Protein AF-A0A7R9PU12-F1 (afdb_monomer)

Structure (mmCIF, N/CA/C/O backbone):
data_AF-A0A7R9PU12-F1
#
_entry.id   AF-A0A7R9PU12-F1
#
loop_
_atom_site.group_PDB
_atom_site.id
_atom_site.type_symbol
_atom_site.label_atom_id
_atom_site.label_alt_id
_atom_site.label_comp_id
_atom_site.label_asym_id
_atom_site.label_entity_id
_atom_site.label_seq_id
_atom_site.pdbx_PDB_ins_code
_atom_site.Cartn_x
_atom_site.Cartn_y
_atom_site.Cartn_z
_atom_site.occupancy
_atom_site.B_iso_or_equiv
_atom_site.auth_seq_id
_atom_site.auth_comp_id
_atom_site.auth_asym_id
_atom_site.auth_atom_id
_atom_site.pdbx_PDB_model_num
ATOM 1 N N . VAL A 1 1 ? -3.432 7.220 23.542 1.00 42.75 1 VAL A N 1
ATOM 2 C CA . VAL A 1 1 ? -4.325 6.423 22.673 1.00 42.75 1 VAL A CA 1
ATOM 3 C C . VAL A 1 1 ? -3.515 5.210 22.269 1.00 42.75 1 VAL A C 1
ATOM 5 O O . VAL A 1 1 ? -2.387 5.414 21.841 1.00 42.75 1 VAL A O 1
ATOM 8 N N . ALA A 1 2 ? -3.975 4.003 22.600 1.00 47.00 2 ALA A N 1
ATOM 9 C CA . ALA A 1 2 ? -3.219 2.782 22.335 1.00 47.00 2 ALA A CA 1
ATOM 10 C C . ALA A 1 2 ? -3.182 2.515 20.825 1.00 47.00 2 ALA A C 1
ATOM 12 O O . ALA A 1 2 ? -4.153 2.801 20.128 1.00 47.00 2 ALA A O 1
ATOM 13 N N . ASP A 1 3 ? -2.055 2.011 20.335 1.00 52.28 3 ASP A N 1
ATOM 14 C CA . ASP A 1 3 ? -1.936 1.540 18.963 1.00 52.28 3 ASP A CA 1
ATOM 15 C C . ASP A 1 3 ? -2.737 0.239 18.832 1.00 52.28 3 ASP A C 1
ATOM 17 O O . ASP A 1 3 ? -2.333 -0.803 19.354 1.00 52.28 3 ASP A O 1
ATOM 21 N N . ASP A 1 4 ? -3.886 0.293 18.161 1.00 68.19 4 ASP A N 1
ATOM 22 C CA . ASP A 1 4 ? -4.715 -0.891 17.961 1.00 68.19 4 ASP A CA 1
ATOM 23 C C . ASP A 1 4 ? -4.221 -1.646 16.720 1.00 68.19 4 ASP A C 1
ATOM 25 O O . ASP A 1 4 ? -4.236 -1.134 15.593 1.00 68.19 4 ASP A O 1
ATOM 29 N N . VAL A 1 5 ? -3.786 -2.896 16.909 1.00 66.81 5 VAL A N 1
ATOM 30 C CA . VAL A 1 5 ? -3.579 -3.826 15.791 1.00 66.81 5 VAL A CA 1
ATOM 31 C C . VAL A 1 5 ? -4.954 -4.173 15.232 1.00 66.81 5 VAL A C 1
ATOM 33 O O . VAL A 1 5 ? -5.707 -4.950 15.816 1.00 66.81 5 VAL A O 1
ATOM 36 N N . VAL A 1 6 ? -5.298 -3.578 14.093 1.00 72.81 6 VAL A N 1
ATOM 37 C CA . VAL A 1 6 ? -6.629 -3.716 13.483 1.00 72.81 6 VAL A CA 1
ATOM 38 C C . VAL A 1 6 ? -6.722 -4.912 12.545 1.00 72.81 6 VAL A C 1
ATOM 40 O O . VAL A 1 6 ? -7.814 -5.427 12.304 1.00 72.81 6 VAL A O 1
ATOM 43 N N . ALA A 1 7 ? -5.591 -5.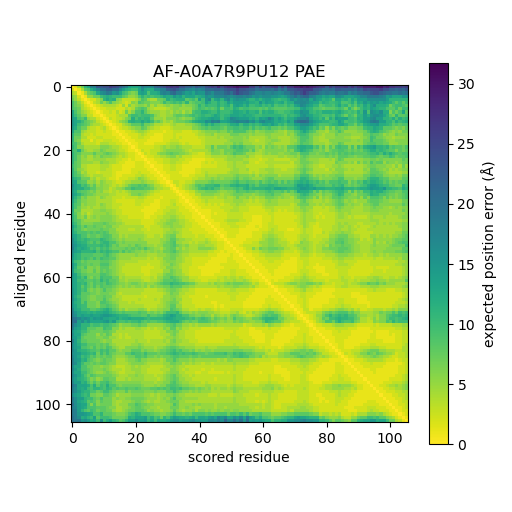386 12.028 1.00 72.94 7 ALA A N 1
ATOM 44 C CA . ALA A 1 7 ? -5.536 -6.623 11.269 1.00 72.94 7 ALA A CA 1
ATOM 45 C C . ALA A 1 7 ? -4.172 -7.292 11.423 1.00 72.94 7 ALA A C 1
ATOM 47 O O . ALA A 1 7 ? -3.137 -6.649 11.296 1.00 72.94 7 ALA A O 1
ATOM 48 N N . LYS A 1 8 ? -4.176 -8.606 11.626 1.00 77.62 8 LYS A N 1
ATOM 49 C CA . LYS A 1 8 ? -3.010 -9.468 11.457 1.00 77.62 8 LYS A CA 1
ATOM 50 C C . LYS A 1 8 ? -3.455 -10.681 10.666 1.00 77.62 8 LYS A C 1
ATOM 52 O O . LYS A 1 8 ? -4.413 -11.341 11.061 1.00 77.62 8 LYS A O 1
ATOM 57 N N . ILE A 1 9 ? -2.828 -10.916 9.522 1.00 77.62 9 ILE A N 1
ATOM 58 C CA . ILE A 1 9 ? -3.274 -11.927 8.566 1.00 77.62 9 ILE A CA 1
ATOM 59 C C . ILE A 1 9 ? -2.056 -12.689 8.059 1.00 77.62 9 ILE A C 1
ATOM 61 O O . ILE A 1 9 ? -1.092 -12.081 7.591 1.00 77.62 9 ILE A O 1
ATOM 65 N N . THR A 1 10 ? -2.105 -14.016 8.156 1.00 71.25 10 THR A N 1
ATOM 66 C CA . THR A 1 10 ? -0.974 -14.901 7.865 1.00 71.25 10 THR A CA 1
ATOM 67 C C . THR A 1 10 ? -1.358 -15.904 6.783 1.00 71.25 10 THR A C 1
ATOM 69 O O . THR A 1 10 ? -2.379 -16.574 6.891 1.00 71.25 10 THR A O 1
ATOM 72 N N . ALA A 1 11 ? -0.532 -16.032 5.743 1.00 69.56 11 ALA A N 1
ATOM 73 C CA . ALA A 1 11 ? -0.675 -17.044 4.697 1.00 69.56 11 ALA A CA 1
ATOM 74 C C . ALA A 1 11 ? 0.694 -17.661 4.366 1.00 69.56 11 ALA A C 1
ATOM 76 O O . ALA A 1 11 ? 1.569 -17.019 3.770 1.00 69.56 11 ALA A O 1
ATOM 77 N N . GLY A 1 12 ? 0.899 -18.917 4.772 1.00 77.06 12 GLY A N 1
ATOM 78 C CA . GLY A 1 12 ? 2.215 -19.558 4.725 1.00 77.06 12 GLY A CA 1
ATOM 79 C C . GLY A 1 12 ? 3.221 -18.818 5.614 1.00 77.06 12 GLY A C 1
ATOM 80 O O . GLY A 1 12 ? 2.929 -18.529 6.769 1.00 77.06 12 GLY A O 1
ATOM 81 N N . THR A 1 13 ? 4.389 -18.468 5.070 1.00 77.56 13 THR A N 1
ATOM 82 C CA . THR A 1 13 ? 5.417 -17.670 5.770 1.00 77.56 13 THR A CA 1
ATOM 83 C C . THR A 1 13 ? 5.191 -16.158 5.677 1.00 77.56 13 THR A C 1
ATOM 85 O O . THR A 1 13 ? 6.005 -15.386 6.184 1.00 77.56 13 THR A 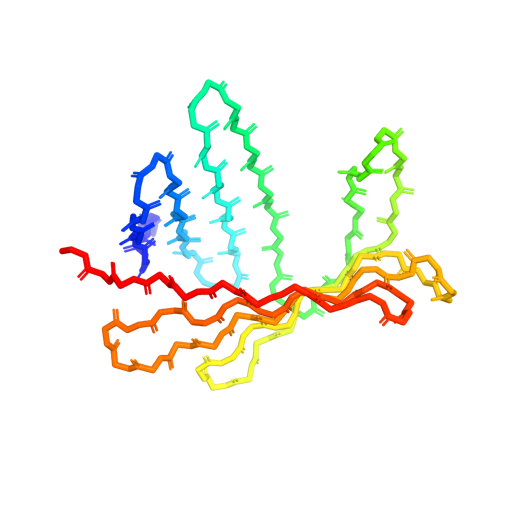O 1
ATOM 88 N N . ASN A 1 14 ? 4.115 -15.717 5.015 1.00 78.81 14 ASN A N 1
ATOM 89 C CA . ASN A 1 14 ? 3.796 -14.303 4.861 1.00 78.81 14 ASN A CA 1
ATOM 90 C C . ASN A 1 14 ? 2.859 -13.847 5.976 1.00 78.81 14 ASN A C 1
ATOM 92 O O . ASN A 1 14 ? 1.785 -14.419 6.137 1.00 78.81 14 ASN A O 1
ATOM 96 N N . THR A 1 15 ? 3.216 -12.781 6.682 1.00 83.00 15 THR A N 1
ATOM 97 C CA . THR A 1 15 ? 2.347 -12.107 7.654 1.00 83.00 15 THR A CA 1
ATOM 98 C C . THR A 1 15 ? 2.189 -10.648 7.256 1.00 83.00 15 THR A C 1
ATOM 100 O O . THR A 1 15 ? 3.183 -9.985 6.972 1.00 83.00 15 THR A O 1
ATOM 103 N N . ILE A 1 16 ? 0.957 -10.143 7.249 1.00 83.31 16 ILE A N 1
ATOM 104 C CA . ILE A 1 16 ? 0.651 -8.714 7.142 1.00 83.31 16 ILE A CA 1
ATOM 105 C C . ILE A 1 16 ? 0.013 -8.278 8.456 1.00 83.31 16 ILE A C 1
ATOM 107 O O . ILE A 1 16 ? -1.014 -8.819 8.860 1.00 83.31 16 ILE A O 1
ATOM 111 N N . GLU A 1 17 ? 0.621 -7.300 9.112 1.00 86.25 17 GLU A N 1
ATOM 112 C CA . GLU A 1 17 ? 0.122 -6.653 10.318 1.00 86.25 17 GLU A CA 1
ATOM 113 C C . GLU A 1 17 ? -0.172 -5.186 9.993 1.00 86.25 17 GLU A C 1
ATOM 115 O O . GLU A 1 17 ? 0.653 -4.478 9.415 1.00 86.25 17 GLU A O 1
ATOM 120 N N . VAL A 1 18 ? -1.384 -4.751 10.312 1.00 82.75 18 VAL A N 1
ATOM 121 C CA . VAL A 1 18 ? -1.855 -3.385 10.129 1.00 82.75 18 VAL A CA 1
ATOM 122 C C . VAL A 1 18 ? -2.226 -2.851 11.497 1.00 82.75 18 VAL A C 1
ATOM 124 O O . VAL A 1 18 ? -3.160 -3.340 12.139 1.00 82.75 18 VAL A O 1
ATOM 127 N N . THR A 1 19 ? -1.504 -1.823 11.910 1.00 85.88 19 THR A N 1
ATOM 128 C CA . THR A 1 19 ? -1.749 -1.089 13.147 1.00 85.88 19 THR A CA 1
ATOM 1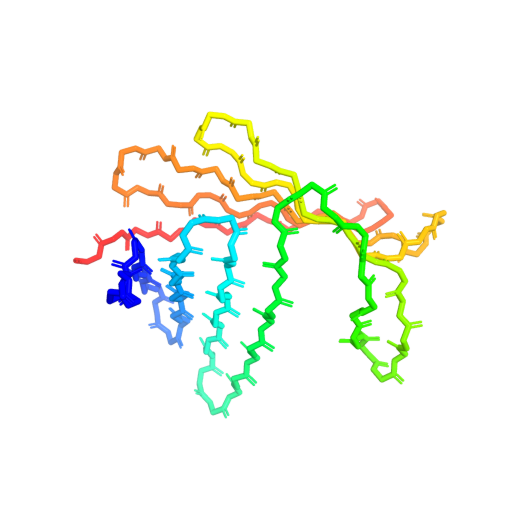29 C C . THR A 1 19 ? -2.303 0.276 12.790 1.00 85.88 19 THR A C 1
ATOM 131 O O . THR A 1 19 ? -1.797 0.928 11.873 1.00 85.88 19 THR A O 1
ATOM 134 N N . LYS A 1 20 ? -3.360 0.698 13.482 1.00 81.75 20 LYS A N 1
ATOM 135 C CA . LYS A 1 20 ? -4.039 1.967 13.228 1.00 81.75 20 LYS A CA 1
ATOM 136 C C . LYS A 1 20 ? -4.079 2.805 14.499 1.00 81.75 20 LYS A C 1
ATOM 138 O O . LYS A 1 20 ? -4.509 2.325 15.542 1.00 81.75 20 LYS A O 1
ATOM 143 N N . ASN A 1 21 ? -3.720 4.077 14.370 1.00 84.81 21 ASN A N 1
ATOM 144 C CA . ASN A 1 21 ? -3.876 5.089 15.404 1.00 84.81 21 ASN A CA 1
ATOM 145 C C . ASN A 1 21 ? -4.499 6.344 14.777 1.00 84.81 21 ASN A C 1
ATOM 147 O O . ASN A 1 21 ? -3.821 7.162 14.162 1.00 84.81 21 ASN A O 1
ATOM 151 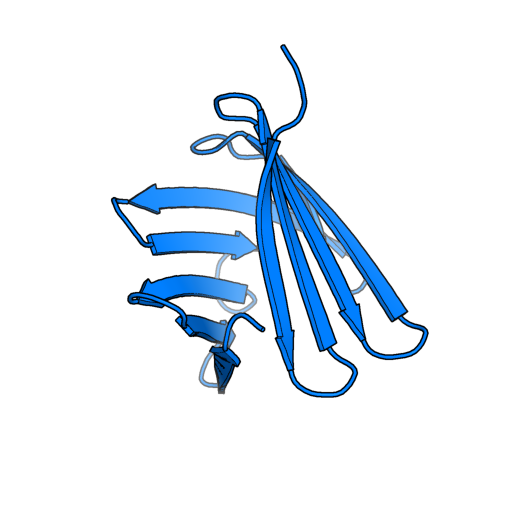N N . GLY A 1 22 ? -5.829 6.457 14.847 1.00 85.62 22 GLY A N 1
ATOM 152 C CA . GLY A 1 22 ? -6.549 7.507 14.122 1.00 85.62 22 GLY A CA 1
ATOM 153 C C . GLY A 1 22 ? -6.347 7.379 12.609 1.00 85.62 22 GLY A C 1
ATOM 154 O O . GLY A 1 22 ? -6.717 6.359 12.031 1.00 85.62 22 GLY A O 1
ATOM 155 N N . ASP A 1 23 ? -5.762 8.390 11.974 1.00 86.81 23 ASP A N 1
ATOM 15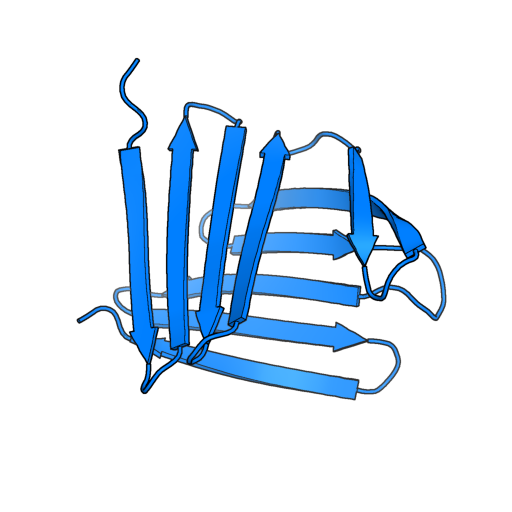6 C CA . ASP A 1 23 ? -5.451 8.369 10.537 1.00 86.81 23 ASP A CA 1
ATOM 157 C C . ASP A 1 23 ? -4.049 7.835 10.225 1.00 86.81 23 ASP A C 1
ATOM 159 O O . ASP A 1 23 ? -3.725 7.617 9.055 1.00 86.81 23 ASP A O 1
ATOM 163 N N . ASP A 1 24 ? -3.235 7.588 11.250 1.00 90.44 24 ASP A N 1
ATOM 164 C CA . ASP A 1 24 ? -1.903 7.026 11.095 1.00 90.44 24 ASP A CA 1
ATOM 165 C C . ASP A 1 24 ? -1.984 5.500 11.022 1.00 90.44 24 ASP A C 1
ATOM 167 O O . ASP A 1 24 ? -2.607 4.828 11.850 1.00 90.44 24 ASP A O 1
ATOM 171 N N . ILE A 1 25 ? -1.357 4.944 9.991 1.00 88.25 25 ILE A N 1
ATOM 172 C CA . ILE A 1 25 ? -1.305 3.515 9.716 1.00 88.25 25 ILE A CA 1
ATOM 173 C C . ILE A 1 25 ? 0.153 3.078 9.701 1.00 88.25 25 ILE A C 1
ATOM 175 O O . ILE A 1 25 ? 0.993 3.676 9.029 1.00 88.25 25 ILE A O 1
ATOM 179 N N . THR A 1 26 ? 0.430 1.981 10.398 1.00 89.56 26 THR A N 1
ATOM 180 C CA . THR A 1 26 ? 1.654 1.202 10.222 1.00 89.56 26 THR A CA 1
ATOM 181 C C . THR A 1 26 ? 1.292 -0.102 9.526 1.00 89.56 26 THR A C 1
ATOM 183 O O . THR A 1 26 ? 0.518 -0.896 10.057 1.00 89.56 26 THR A O 1
ATOM 186 N N . LEU A 1 27 ? 1.843 -0.321 8.334 1.00 87.38 27 LEU A N 1
ATOM 187 C CA . LEU A 1 27 ? 1.734 -1.575 7.599 1.00 87.38 27 LEU A CA 1
ATOM 188 C C . LEU A 1 27 ? 3.064 -2.307 7.690 1.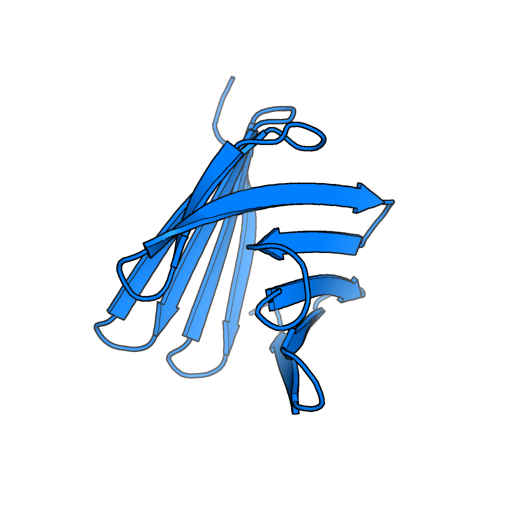00 87.38 27 LEU A C 1
ATOM 190 O O . LEU A 1 27 ? 4.080 -1.845 7.171 1.00 87.38 27 LEU A O 1
ATOM 194 N N . LYS A 1 28 ? 3.045 -3.474 8.324 1.00 88.31 28 LYS A N 1
ATOM 195 C CA . LYS A 1 28 ? 4.195 -4.359 8.428 1.00 88.31 28 LYS A CA 1
ATOM 196 C C . LYS A 1 28 ? 3.922 -5.637 7.659 1.00 88.31 28 LYS A C 1
ATOM 198 O O . LYS A 1 28 ? 2.929 -6.318 7.888 1.00 88.31 28 LYS A O 1
ATOM 203 N N . SER A 1 29 ? 4.815 -5.967 6.741 1.00 83.56 29 SER A N 1
ATOM 204 C CA . SER A 1 29 ? 4.792 -7.224 6.001 1.00 83.56 29 SER A CA 1
ATOM 205 C C . SER A 1 29 ? 6.057 -8.010 6.310 1.00 83.56 29 SER A C 1
ATOM 207 O O . SER A 1 29 ? 7.152 -7.465 6.212 1.00 83.56 29 SER A O 1
ATOM 209 N N . THR A 1 30 ? 5.904 -9.276 6.676 1.00 84.50 30 THR A N 1
ATOM 210 C CA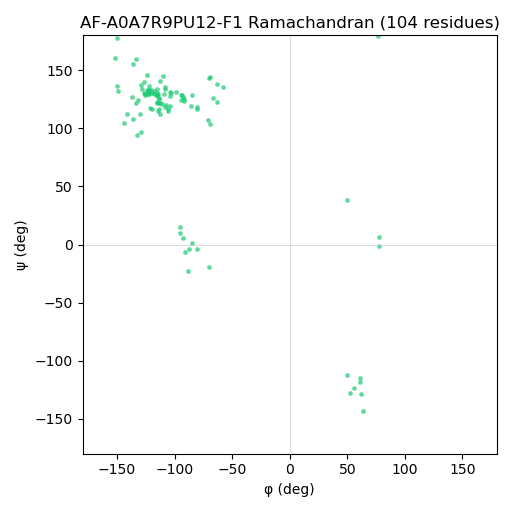 . THR A 1 30 ? 7.004 -10.206 6.945 1.00 84.50 30 THR A CA 1
ATOM 211 C C . THR A 1 30 ? 6.866 -11.405 6.017 1.00 84.50 30 THR A C 1
ATOM 213 O O . THR A 1 30 ? 5.760 -11.899 5.811 1.00 84.50 30 THR A O 1
ATOM 216 N N . THR A 1 31 ? 7.959 -11.873 5.425 1.00 79.31 31 THR A N 1
ATOM 217 C CA . THR A 1 31 ? 8.006 -13.042 4.538 1.00 79.31 31 THR A CA 1
ATOM 218 C C . THR A 1 31 ? 9.319 -13.783 4.756 1.00 79.31 31 THR A C 1
ATOM 220 O O . THR A 1 31 ? 10.372 -13.329 4.306 1.00 79.31 31 THR A O 1
ATOM 223 N N . GLY A 1 32 ? 9.267 -14.919 5.458 1.00 81.69 32 GLY A N 1
ATOM 224 C CA . GLY A 1 32 ? 10.489 -15.575 5.941 1.00 81.69 32 GLY A CA 1
ATOM 225 C C . GLY A 1 32 ? 11.309 -14.602 6.796 1.00 81.69 32 GLY A C 1
ATOM 226 O O . GLY A 1 32 ? 10.763 -14.005 7.721 1.00 81.69 32 GLY A O 1
ATOM 227 N N . ASP A 1 33 ? 12.571 -14.379 6.424 1.00 80.56 33 ASP A N 1
ATOM 228 C CA . ASP A 1 33 ? 13.492 -13.482 7.143 1.00 80.56 33 ASP A CA 1
ATOM 229 C C . ASP A 1 33 ? 13.412 -12.010 6.692 1.00 80.56 33 ASP A C 1
ATOM 231 O O . ASP A 1 33 ? 14.082 -11.143 7.250 1.00 80.56 33 ASP A O 1
ATOM 235 N N . HIS A 1 34 ? 12.599 -11.702 5.677 1.00 76.56 34 HIS A N 1
ATOM 236 C CA . HIS A 1 34 ? 12.446 -10.339 5.171 1.00 76.56 34 HIS A CA 1
ATOM 237 C C . HIS A 1 34 ? 11.249 -9.660 5.828 1.00 76.56 34 HIS A C 1
ATOM 239 O O . HIS A 1 34 ? 10.135 -10.181 5.787 1.00 76.56 34 HIS A O 1
ATOM 245 N N . ALA A 1 35 ? 11.456 -8.467 6.382 1.00 83.12 35 ALA A N 1
ATOM 246 C CA . ALA A 1 35 ? 10.389 -7.622 6.895 1.00 83.12 35 ALA A CA 1
ATOM 247 C C . ALA A 1 35 ? 10.465 -6.227 6.272 1.00 83.12 35 ALA A C 1
ATOM 249 O O . ALA A 1 35 ? 11.543 -5.657 6.115 1.00 83.12 35 ALA A O 1
ATOM 250 N N . ARG A 1 36 ? 9.303 -5.668 5.948 1.00 84.00 36 ARG A N 1
ATOM 251 C CA . ARG A 1 36 ? 9.135 -4.276 5.538 1.00 84.00 36 ARG A CA 1
ATOM 252 C C . ARG A 1 36 ? 8.075 -3.638 6.415 1.00 84.00 36 ARG A C 1
ATOM 254 O O . ARG A 1 36 ? 6.987 -4.190 6.556 1.00 84.00 36 ARG A O 1
ATOM 261 N N . GLU A 1 37 ? 8.394 -2.476 6.959 1.00 88.38 37 GLU A N 1
ATOM 262 C CA . GLU A 1 37 ? 7.473 -1.628 7.705 1.00 88.38 37 GLU A CA 1
ATOM 263 C C . GLU A 1 37 ? 7.327 -0.299 6.969 1.00 88.38 37 GLU A C 1
ATOM 265 O O . GLU A 1 37 ? 8.317 0.313 6.575 1.00 88.38 37 GLU A O 1
ATOM 270 N N . THR A 1 38 ? 6.086 0.130 6.787 1.00 87.00 38 THR A N 1
ATOM 271 C CA . THR A 1 38 ? 5.727 1.385 6.140 1.00 87.00 38 THR A CA 1
ATOM 272 C C . THR A 1 38 ? 4.769 2.137 7.063 1.00 87.00 38 THR A C 1
ATOM 274 O O . THR A 1 38 ? 3.815 1.549 7.574 1.00 87.00 38 THR A O 1
ATOM 277 N N . LYS A 1 39 ? 5.005 3.437 7.262 1.00 90.81 39 LYS A N 1
ATOM 278 C CA . LYS A 1 39 ? 4.171 4.318 8.092 1.00 90.81 39 LYS A CA 1
ATOM 279 C C . LYS A 1 39 ? 3.669 5.490 7.267 1.00 90.81 39 LYS A C 1
ATOM 281 O O . LYS A 1 39 ? 4.468 6.159 6.618 1.00 90.81 39 LYS A O 1
ATOM 286 N N . PHE A 1 40 ? 2.367 5.742 7.308 1.00 91.19 40 PHE A N 1
ATOM 287 C CA . PHE A 1 40 ? 1.750 6.862 6.600 1.00 91.19 40 PHE A CA 1
ATOM 288 C C . PHE A 1 40 ? 0.482 7.342 7.296 1.00 91.19 40 PHE A C 1
ATOM 290 O O . PHE A 1 40 ? -0.162 6.593 8.026 1.00 91.19 40 PHE A O 1
ATOM 297 N N . THR A 1 41 ? 0.086 8.574 6.986 1.00 93.31 41 THR A N 1
ATOM 298 C CA . THR A 1 41 ? -1.228 9.117 7.337 1.00 93.31 41 THR A CA 1
ATOM 299 C C . THR A 1 41 ? -2.159 9.010 6.130 1.00 93.31 41 THR A C 1
ATOM 301 O O . THR A 1 41 ? -1.797 9.414 5.020 1.00 93.31 41 THR A O 1
ATOM 304 N N . ILE A 1 42 ? -3.371 8.493 6.328 1.00 92.75 42 ILE A N 1
ATOM 305 C CA . ILE A 1 42 ? -4.383 8.389 5.269 1.00 92.75 42 ILE A CA 1
ATOM 306 C C . ILE A 1 42 ? -4.692 9.769 4.670 1.00 92.75 42 ILE A C 1
ATOM 308 O O . ILE A 1 42 ? -4.861 10.759 5.377 1.00 92.75 42 ILE A O 1
ATOM 312 N N . GLY A 1 43 ? -4.762 9.832 3.340 1.00 93.62 43 GLY A N 1
ATOM 313 C CA . GLY A 1 43 ? -5.090 11.042 2.586 1.00 93.62 43 GLY A CA 1
ATOM 314 C C . GLY A 1 43 ? -3.946 12.051 2.459 1.00 93.62 43 GLY A C 1
ATOM 315 O O . GLY A 1 43 ? -4.119 13.067 1.786 1.00 93.62 43 GLY A O 1
ATOM 316 N N . LYS A 1 44 ? -2.771 11.790 3.048 1.00 94.94 44 LYS A N 1
ATOM 317 C CA . LYS A 1 44 ? -1.602 12.674 2.946 1.00 94.94 44 LYS A CA 1
ATOM 318 C C . LYS A 1 44 ? -0.524 12.062 2.058 1.00 94.94 44 LYS A C 1
ATOM 320 O O . LYS A 1 44 ? -0.206 10.880 2.166 1.00 94.94 44 LYS A O 1
ATOM 325 N N . LYS A 1 45 ? 0.048 12.886 1.175 1.00 94.12 45 LYS A N 1
ATOM 326 C CA . LYS A 1 45 ? 1.230 12.506 0.394 1.00 94.12 45 LYS A CA 1
ATOM 327 C C . LYS A 1 45 ? 2.443 12.393 1.312 1.00 94.12 45 LYS A C 1
ATOM 329 O O . LYS A 1 45 ? 2.591 13.194 2.234 1.00 94.12 45 LYS A O 1
ATOM 334 N N . TYR A 1 46 ? 3.313 11.439 1.025 1.00 93.62 46 TYR A N 1
ATOM 335 C CA . TYR A 1 46 ? 4.561 11.224 1.749 1.00 93.62 46 TYR A CA 1
ATOM 336 C C . TYR A 1 46 ? 5.628 10.631 0.818 1.00 93.62 46 TYR A C 1
ATOM 338 O O . TYR A 1 46 ? 5.356 10.399 -0.360 1.00 93.62 46 TYR A O 1
ATOM 346 N N . THR A 1 47 ? 6.840 10.416 1.326 1.00 93.50 47 THR A N 1
ATOM 347 C CA . THR A 1 47 ? 7.934 9.781 0.577 1.00 93.50 47 THR A CA 1
ATOM 348 C C . THR A 1 47 ? 8.116 8.344 1.048 1.00 93.50 47 THR A C 1
ATOM 350 O O . THR A 1 47 ? 8.273 8.098 2.242 1.00 93.50 47 THR A O 1
ATOM 353 N N . GLU A 1 48 ? 8.120 7.399 0.114 1.00 89.94 48 GLU A N 1
ATOM 354 C CA . GLU A 1 48 ? 8.347 5.978 0.370 1.00 89.94 48 GLU A CA 1
ATOM 355 C C . GLU A 1 48 ? 9.644 5.535 -0.307 1.00 89.94 48 GLU A C 1
ATOM 357 O O . GLU A 1 48 ? 9.862 5.808 -1.490 1.00 89.94 48 GLU A O 1
ATOM 362 N N . THR A 1 49 ? 10.482 4.789 0.410 1.00 88.62 49 THR A N 1
ATOM 363 C CA . THR A 1 49 ? 11.611 4.098 -0.214 1.00 88.62 49 THR A CA 1
ATOM 364 C C . THR A 1 49 ? 11.131 2.804 -0.867 1.00 88.62 49 THR A C 1
ATOM 366 O O . THR A 1 49 ? 10.687 1.871 -0.197 1.00 88.62 49 THR A O 1
ATOM 369 N N . TRP A 1 50 ? 11.257 2.715 -2.188 1.00 83.56 50 TRP A N 1
ATOM 370 C CA . TRP A 1 50 ? 10.905 1.535 -2.970 1.00 83.56 50 TRP A CA 1
ATOM 371 C C . TRP A 1 50 ? 12.038 1.176 -3.928 1.00 83.56 50 TRP A C 1
ATOM 373 O O . TRP A 1 50 ? 12.492 2.010 -4.707 1.00 83.56 50 TRP A O 1
ATOM 383 N N . ASN A 1 51 ? 12.524 -0.068 -3.852 1.00 81.25 51 ASN A N 1
ATOM 384 C CA . ASN A 1 51 ? 13.678 -0.552 -4.623 1.00 81.25 51 ASN A CA 1
ATOM 385 C C . ASN A 1 51 ? 14.912 0.371 -4.534 1.00 81.25 51 ASN A C 1
ATOM 387 O O . ASN A 1 51 ? 15.613 0.585 -5.520 1.00 81.25 51 ASN A O 1
ATOM 391 N N . GLY A 1 52 ? 15.162 0.939 -3.348 1.00 85.00 52 GLY A N 1
ATOM 392 C CA . GLY A 1 52 ? 16.284 1.852 -3.103 1.00 85.00 52 GLY A CA 1
ATOM 393 C C . GLY A 1 52 ? 16.085 3.278 -3.626 1.00 85.00 52 GLY A C 1
ATOM 394 O O . GLY A 1 52 ? 17.020 4.069 -3.568 1.00 85.00 52 GLY A O 1
ATOM 395 N N . GLN A 1 53 ? 14.895 3.622 -4.125 1.00 87.88 53 GLN A N 1
ATOM 396 C CA . GLN A 1 53 ? 14.561 4.967 -4.594 1.00 87.88 53 GLN A CA 1
ATOM 397 C C . GLN A 1 53 ? 13.520 5.616 -3.686 1.00 87.88 53 GLN A C 1
ATOM 399 O O . GLN A 1 53 ? 12.575 4.959 -3.259 1.00 87.88 53 GLN A O 1
ATOM 404 N N . GLU A 1 54 ? 13.669 6.911 -3.425 1.00 91.81 54 GLU A N 1
ATOM 405 C CA . GLU A 1 54 ? 12.640 7.720 -2.772 1.00 91.81 54 GLU A CA 1
ATOM 406 C C . GLU A 1 54 ? 11.589 8.139 -3.802 1.00 91.81 54 GLU A C 1
ATOM 408 O O . GLU A 1 54 ? 11.899 8.815 -4.783 1.00 91.81 54 GLU A O 1
ATOM 413 N N . LEU A 1 55 ? 10.346 7.708 -3.598 1.00 93.25 55 LEU A N 1
ATOM 414 C CA . LEU A 1 55 ? 9.231 7.966 -4.502 1.00 93.25 55 LEU A CA 1
ATOM 415 C C . LEU A 1 55 ? 8.077 8.644 -3.757 1.00 93.25 55 LEU A C 1
ATOM 417 O O . LEU A 1 55 ? 7.834 8.324 -2.590 1.00 93.25 55 LEU A O 1
ATOM 421 N N . PRO A 1 56 ? 7.322 9.544 -4.414 1.00 94.69 56 PRO A N 1
ATOM 422 C CA . PRO A 1 56 ? 6.096 10.074 -3.836 1.00 94.69 56 PRO A CA 1
ATOM 423 C C . PRO A 1 56 ? 5.087 8.941 -3.648 1.00 94.69 56 PRO A C 1
ATOM 425 O O . PRO A 1 56 ? 4.920 8.092 -4.523 1.00 94.69 56 PRO A O 1
ATOM 428 N N . ALA A 1 57 ? 4.397 8.935 -2.519 1.00 95.44 57 ALA A N 1
ATOM 429 C CA . ALA A 1 57 ? 3.404 7.934 -2.185 1.00 95.44 57 ALA A CA 1
ATOM 430 C C . ALA A 1 57 ? 2.148 8.571 -1.587 1.00 95.44 57 ALA A C 1
ATOM 432 O O . ALA A 1 57 ? 2.173 9.678 -1.042 1.00 95.44 57 ALA A O 1
ATOM 433 N N . LEU A 1 58 ? 1.028 7.868 -1.723 1.00 95.19 58 LEU A N 1
ATOM 434 C CA . LEU A 1 58 ? -0.265 8.256 -1.173 1.00 95.19 58 LEU A CA 1
ATOM 435 C C . LEU A 1 58 ? -1.071 7.007 -0.828 1.00 95.19 58 LEU A C 1
ATOM 437 O O . LEU A 1 58 ? -1.228 6.107 -1.657 1.00 95.19 58 LEU A O 1
ATOM 441 N N . ALA A 1 59 ? -1.642 6.993 0.372 1.00 94.44 59 ALA A N 1
ATOM 442 C CA . ALA A 1 59 ? -2.600 5.987 0.797 1.00 94.44 59 ALA A CA 1
ATOM 443 C C . ALA A 1 59 ? -3.980 6.624 0.995 1.00 94.44 59 ALA A C 1
ATOM 445 O O . ALA A 1 59 ? -4.122 7.593 1.740 1.00 94.44 59 ALA A O 1
ATOM 446 N N . VAL A 1 60 ? -5.002 6.077 0.340 1.00 93.50 60 VAL A N 1
ATOM 447 C CA . VAL A 1 60 ? -6.400 6.520 0.455 1.00 93.50 60 VAL A CA 1
ATOM 448 C C . VAL A 1 60 ? -7.250 5.345 0.907 1.00 93.50 60 VAL A C 1
ATOM 450 O O . VAL A 1 60 ? -7.124 4.246 0.363 1.00 93.50 60 VAL A O 1
ATOM 453 N N . LYS A 1 61 ? -8.108 5.571 1.902 1.00 88.50 61 LYS A N 1
ATOM 454 C CA . LYS A 1 61 ? -9.055 4.574 2.396 1.00 88.50 61 LYS A CA 1
ATOM 455 C C . LYS A 1 61 ? -10.478 4.965 2.003 1.00 88.50 61 LYS A C 1
ATOM 457 O O . LYS A 1 61 ? -10.902 6.077 2.292 1.00 88.50 61 LYS A O 1
ATOM 462 N N . GLU A 1 62 ? -11.198 4.024 1.411 1.00 90.69 62 GLU A N 1
ATOM 463 C CA . GLU A 1 62 ? -12.611 4.119 1.042 1.00 90.69 62 GLU A CA 1
ATOM 464 C C . GLU A 1 62 ? -13.293 2.860 1.585 1.00 90.69 62 GLU A C 1
ATOM 466 O O . GLU A 1 62 ? -12.969 1.753 1.164 1.00 90.69 62 GLU A O 1
ATOM 471 N N . ASP A 1 63 ? -14.170 3.001 2.579 1.00 88.75 63 ASP A N 1
ATOM 472 C CA . ASP A 1 63 ? -14.861 1.883 3.235 1.00 88.75 63 ASP A CA 1
ATOM 473 C C . ASP A 1 63 ? -13.922 0.742 3.694 1.00 88.75 63 ASP A C 1
ATOM 475 O O . ASP A 1 63 ? -13.106 0.901 4.614 1.00 88.75 63 ASP A O 1
ATOM 479 N N . ASN A 1 64 ? -14.044 -0.426 3.059 1.00 87.38 64 ASN A N 1
ATOM 480 C CA . ASN A 1 64 ? -13.274 -1.644 3.301 1.00 87.38 64 ASN A CA 1
ATOM 481 C C . ASN A 1 64 ? -12.070 -1.790 2.358 1.00 87.38 64 ASN A C 1
ATOM 483 O O . ASN A 1 64 ? -11.504 -2.880 2.250 1.00 87.38 64 ASN A O 1
ATOM 487 N N . ARG A 1 65 ? -11.683 -0.715 1.670 1.00 90.62 65 ARG A N 1
ATOM 488 C CA . ARG A 1 65 ? -10.613 -0.696 0.680 1.00 90.62 65 ARG A CA 1
ATOM 489 C C . ARG A 1 65 ? -9.552 0.334 1.046 1.00 90.62 65 ARG A C 1
ATOM 491 O O . ARG A 1 65 ? -9.849 1.491 1.325 1.00 90.62 65 ARG A O 1
ATOM 498 N N . LEU A 1 66 ? -8.290 -0.076 1.006 1.00 90.81 66 LEU A N 1
ATOM 499 C CA . LEU A 1 66 ? -7.132 0.808 1.102 1.00 90.81 66 LEU A CA 1
ATOM 500 C C . LEU A 1 66 ? -6.369 0.748 -0.220 1.00 90.81 66 LEU A C 1
ATOM 502 O O . LEU A 1 66 ? -5.914 -0.315 -0.635 1.00 90.81 66 LEU A O 1
ATOM 506 N N . THR A 1 67 ? -6.209 1.892 -0.874 1.00 94.00 67 THR A N 1
ATOM 507 C CA . THR A 1 67 ? -5.397 2.034 -2.082 1.00 94.00 67 THR A CA 1
ATOM 508 C C . THR A 1 67 ? -4.105 2.751 -1.727 1.00 94.00 67 THR A C 1
ATOM 510 O O . THR A 1 67 ? -4.126 3.921 -1.357 1.00 94.00 67 THR A O 1
ATOM 513 N N . HIS A 1 68 ? -2.982 2.057 -1.867 1.00 93.38 68 HIS A N 1
ATOM 514 C CA . HIS A 1 68 ? -1.642 2.592 -1.685 1.00 93.38 68 HIS A CA 1
ATOM 515 C C . HIS A 1 68 ? -0.969 2.738 -3.052 1.00 93.38 68 HIS A C 1
ATOM 517 O O . HIS A 1 68 ? -0.816 1.769 -3.790 1.00 93.38 68 HIS A O 1
ATOM 523 N N . THR A 1 69 ? -0.587 3.960 -3.400 1.00 95.00 69 THR A N 1
ATOM 524 C CA . THR A 1 69 ? 0.074 4.297 -4.660 1.00 95.00 69 THR A CA 1
ATOM 525 C C . THR A 1 69 ? 1.483 4.794 -4.366 1.00 95.00 69 THR A C 1
ATOM 527 O O . THR A 1 69 ? 1.633 5.681 -3.533 1.00 95.00 69 THR A O 1
ATOM 530 N N . ILE A 1 70 ? 2.491 4.231 -5.033 1.00 94.12 70 ILE A N 1
ATOM 531 C CA . ILE A 1 70 ? 3.907 4.591 -4.895 1.00 94.12 70 ILE A CA 1
ATOM 532 C C . ILE A 1 70 ? 4.454 4.929 -6.282 1.00 94.12 70 ILE A C 1
ATOM 534 O O . ILE A 1 70 ? 4.321 4.137 -7.216 1.00 94.12 70 ILE A O 1
ATOM 538 N N . GLY A 1 71 ? 5.100 6.083 -6.407 1.00 92.50 71 GLY A N 1
ATOM 539 C CA . GLY A 1 71 ? 5.596 6.618 -7.667 1.00 92.50 71 GLY A CA 1
ATOM 540 C C . GLY A 1 71 ? 4.503 7.236 -8.543 1.00 92.50 71 GLY A C 1
ATOM 541 O O . GLY A 1 71 ? 3.312 7.256 -8.221 1.00 92.50 71 GLY A O 1
ATOM 542 N N . GLU A 1 72 ? 4.934 7.742 -9.692 1.00 87.62 72 GLU A N 1
ATOM 543 C CA . GLU A 1 72 ? 4.094 8.422 -10.678 1.00 87.62 72 GLU A CA 1
ATOM 544 C C . GLU A 1 72 ? 4.398 7.891 -12.088 1.00 87.62 72 GLU A C 1
ATOM 546 O O . GLU A 1 72 ? 5.456 7.303 -12.338 1.00 87.62 72 GLU A O 1
ATOM 551 N N . GLY A 1 73 ? 3.461 8.085 -13.018 1.00 82.62 73 GLY A N 1
ATOM 552 C CA . GLY A 1 73 ? 3.618 7.672 -14.414 1.00 82.62 73 GLY A CA 1
ATOM 553 C C . GLY A 1 73 ? 3.739 6.155 -14.598 1.00 82.62 73 GLY A C 1
ATOM 554 O O . GLY A 1 73 ? 3.094 5.373 -13.905 1.00 82.62 73 GLY A O 1
ATOM 555 N N . GLU A 1 74 ? 4.573 5.725 -15.546 1.00 72.94 74 GLU A N 1
ATOM 556 C CA . GLU A 1 74 ? 4.685 4.314 -15.958 1.00 72.94 74 GLU A CA 1
ATOM 557 C C . GLU A 1 74 ? 5.332 3.393 -14.914 1.00 72.94 74 GLU A C 1
ATOM 559 O O . GLU A 1 74 ? 5.155 2.178 -14.968 1.00 72.94 74 GLU A O 1
ATOM 564 N N . LYS A 1 75 ? 6.070 3.953 -13.947 1.00 75.06 75 LYS A N 1
ATOM 565 C CA . LYS A 1 75 ? 6.710 3.193 -12.858 1.00 75.06 75 LYS A CA 1
ATOM 566 C C . LYS A 1 75 ? 5.868 3.157 -11.582 1.00 75.06 75 LYS A C 1
ATOM 568 O O . LYS A 1 75 ? 6.362 2.741 -10.535 1.00 75.06 75 LYS A O 1
ATOM 573 N N . GLN A 1 76 ? 4.617 3.606 -11.658 1.00 91.69 76 GLN A N 1
ATOM 574 C CA . GLN A 1 76 ? 3.713 3.605 -10.523 1.00 91.69 76 GLN A CA 1
ATOM 575 C C . GLN A 1 76 ? 3.365 2.174 -10.105 1.00 91.69 76 GLN A C 1
ATOM 577 O O . GLN A 1 76 ? 2.859 1.374 -10.893 1.00 91.69 76 GLN A O 1
ATOM 582 N N . LEU A 1 77 ? 3.580 1.884 -8.825 1.00 92.75 77 LEU A N 1
ATOM 583 C CA . LEU A 1 77 ? 3.027 0.717 -8.162 1.00 92.75 77 LEU A CA 1
ATOM 584 C C . LEU A 1 77 ? 1.726 1.122 -7.472 1.00 92.75 77 LEU A C 1
ATOM 586 O O . LEU A 1 77 ? 1.715 2.005 -6.616 1.00 92.75 77 LEU A O 1
ATOM 590 N N . LYS A 1 78 ? 0.638 0.430 -7.795 1.00 94.25 78 LYS A N 1
ATOM 591 C CA . LYS A 1 78 ? -0.639 0.552 -7.095 1.00 94.25 78 LYS A CA 1
ATOM 592 C C . LYS A 1 78 ? -0.938 -0.746 -6.365 1.00 94.25 78 LYS A C 1
ATOM 594 O O . LYS A 1 78 ? -1.037 -1.793 -6.994 1.00 94.25 78 LYS A O 1
ATOM 599 N N . VAL A 1 79 ? -1.113 -0.678 -5.053 1.00 92.81 79 VAL A N 1
ATOM 600 C CA . VAL A 1 79 ? -1.510 -1.806 -4.211 1.00 92.81 79 VAL A CA 1
ATOM 601 C C . VAL A 1 79 ? -2.880 -1.519 -3.623 1.00 92.81 79 VAL A C 1
ATOM 603 O O . VAL A 1 79 ? -3.087 -0.508 -2.958 1.00 92.81 79 VAL A O 1
ATOM 606 N N . VAL A 1 80 ? -3.825 -2.408 -3.885 1.00 93.38 80 VAL A N 1
ATOM 607 C CA . VAL A 1 80 ? -5.191 -2.337 -3.379 1.00 93.38 80 VAL A CA 1
ATOM 608 C C . VAL A 1 80 ? -5.381 -3.457 -2.370 1.00 93.38 80 VAL A C 1
ATOM 610 O O . VAL A 1 80 ? -5.224 -4.625 -2.712 1.00 93.38 80 VAL A O 1
ATOM 613 N N . TYR A 1 81 ? -5.717 -3.086 -1.143 1.00 90.00 81 TYR A N 1
ATOM 614 C CA . TYR A 1 81 ? -6.080 -3.982 -0.055 1.00 90.00 81 TYR A CA 1
ATOM 615 C C . TYR A 1 81 ? -7.598 -3.921 0.116 1.00 90.00 81 TYR A C 1
ATOM 617 O O . TYR A 1 81 ? -8.137 -2.850 0.391 1.00 90.00 81 TYR A O 1
ATOM 625 N N . GLU A 1 82 ? -8.282 -5.044 -0.060 1.00 91.75 82 GLU A N 1
ATOM 626 C CA . GLU A 1 82 ? -9.736 -5.173 0.065 1.00 91.75 82 GLU A CA 1
ATOM 627 C C . GLU A 1 82 ? -10.054 -6.210 1.137 1.00 91.75 82 GLU A C 1
ATOM 629 O O . GLU A 1 8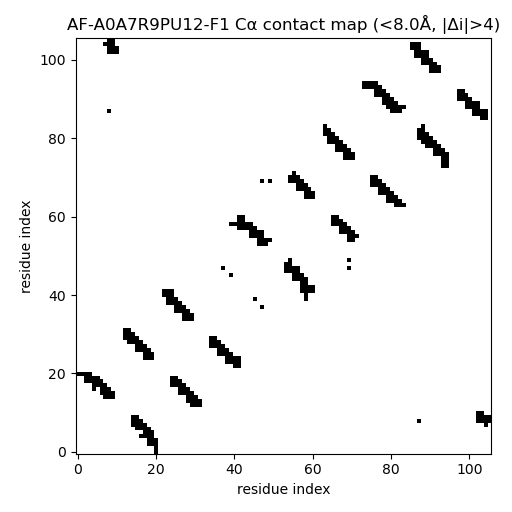2 ? -9.696 -7.382 1.007 1.00 91.75 82 GLU A O 1
ATOM 634 N N . TRP A 1 83 ? -10.718 -5.774 2.206 1.00 87.31 83 TRP A N 1
ATOM 635 C CA . TRP A 1 83 ? -11.152 -6.661 3.281 1.00 87.31 83 TRP A CA 1
ATOM 636 C C . TRP A 1 83 ? -12.566 -7.168 3.004 1.00 87.31 83 TRP A C 1
ATOM 638 O O . TRP A 1 83 ? -13.507 -6.382 2.873 1.00 87.31 83 TRP A O 1
ATOM 648 N N . THR A 1 84 ? -12.727 -8.487 2.959 1.00 86.62 84 THR A N 1
ATOM 649 C CA . THR A 1 84 ? -14.007 -9.170 2.746 1.00 86.62 84 THR A CA 1
ATOM 650 C C . THR A 1 84 ? -14.205 -10.232 3.822 1.00 86.62 84 THR A C 1
ATOM 652 O O . THR A 1 84 ? -13.689 -11.344 3.725 1.00 86.62 84 THR A O 1
ATOM 655 N N . GLY A 1 85 ? -14.942 -9.887 4.881 1.00 84.88 85 GLY A N 1
ATOM 656 C CA . GLY A 1 85 ? -15.137 -10.775 6.030 1.00 84.88 85 GLY A CA 1
ATOM 657 C C . GLY A 1 85 ? -13.807 -11.116 6.708 1.00 84.88 85 GLY A C 1
ATOM 658 O O . GLY A 1 85 ? -13.144 -10.232 7.248 1.00 84.88 85 GLY A O 1
ATOM 659 N N . ASN A 1 86 ? -13.416 -12.392 6.658 1.00 84.88 86 ASN A N 1
ATOM 660 C CA . ASN A 1 86 ? -12.155 -12.887 7.223 1.00 84.88 86 ASN A CA 1
ATOM 661 C C . ASN A 1 86 ? -10.997 -12.914 6.215 1.00 84.88 86 ASN A C 1
ATOM 663 O O . ASN A 1 86 ? -9.917 -13.405 6.540 1.00 84.88 86 ASN A O 1
ATOM 667 N N . GLU A 1 87 ? -11.200 -12.404 5.005 1.00 85.81 87 GLU A N 1
ATOM 668 C CA . GLU A 1 87 ? -10.191 -12.406 3.953 1.00 85.81 87 GLU A CA 1
ATOM 669 C C . GLU A 1 87 ? -9.671 -10.995 3.683 1.00 85.81 87 GLU A C 1
ATOM 671 O O . GLU A 1 87 ? -10.410 -10.009 3.725 1.00 85.81 87 GLU A O 1
ATOM 676 N N . LEU A 1 88 ? -8.384 -10.911 3.368 1.00 86.81 88 LEU A N 1
ATOM 677 C CA . LEU A 1 88 ? -7.755 -9.752 2.760 1.00 86.81 88 LEU A CA 1
ATOM 678 C C . LEU A 1 88 ? -7.292 -10.140 1.361 1.00 86.81 88 LEU A C 1
ATOM 680 O O . LEU A 1 88 ? -6.374 -10.947 1.195 1.00 86.81 88 LEU A O 1
ATOM 684 N N . ARG A 1 89 ? -7.886 -9.510 0.353 1.00 90.75 89 ARG A N 1
ATOM 685 C CA . ARG A 1 89 ? -7.403 -9.568 -1.021 1.00 90.75 89 ARG A CA 1
ATOM 686 C C . ARG A 1 89 ? -6.450 -8.405 -1.265 1.00 90.75 89 ARG A C 1
ATOM 688 O O . ARG A 1 89 ? -6.799 -7.249 -1.055 1.00 90.75 89 ARG A O 1
ATOM 695 N N . VAL A 1 90 ? -5.245 -8.713 -1.725 1.00 90.06 90 VAL A N 1
ATOM 696 C CA . VAL A 1 90 ? -4.225 -7.735 -2.104 1.00 90.06 90 VAL A CA 1
ATOM 697 C C . VAL A 1 90 ? -3.993 -7.831 -3.603 1.00 90.06 90 VAL A C 1
ATOM 699 O O . VAL A 1 90 ? -3.540 -8.862 -4.099 1.00 90.06 90 VAL A O 1
ATOM 702 N N . THR A 1 91 ? -4.288 -6.753 -4.321 1.00 93.81 91 THR A N 1
ATOM 703 C CA . THR A 1 91 ? -4.041 -6.627 -5.760 1.00 93.81 91 THR A CA 1
ATOM 704 C C . THR A 1 91 ? -2.962 -5.579 -5.995 1.00 93.81 91 THR A C 1
ATOM 706 O O . THR A 1 91 ? -3.188 -4.391 -5.773 1.00 93.81 91 THR A O 1
ATOM 709 N N . SER A 1 92 ? -1.794 -6.008 -6.464 1.00 92.25 92 SER A N 1
ATOM 710 C CA . SER A 1 92 ? -0.679 -5.134 -6.835 1.00 92.25 92 SER A CA 1
ATOM 711 C C . SER A 1 92 ? -0.603 -4.998 -8.351 1.00 92.25 92 SER A C 1
ATOM 713 O O . SER A 1 92 ? -0.607 -6.000 -9.060 1.00 92.25 92 SER A O 1
ATOM 715 N N . THR A 1 93 ? -0.516 -3.770 -8.851 1.00 93.69 93 THR A N 1
ATOM 716 C CA . THR A 1 93 ? -0.422 -3.436 -10.279 1.00 93.69 93 THR A CA 1
ATOM 717 C C . THR A 1 93 ? 0.804 -2.565 -10.524 1.00 93.69 93 THR A C 1
ATOM 719 O O . THR A 1 93 ? 0.985 -1.565 -9.831 1.00 93.69 93 THR A O 1
ATOM 722 N N . SER A 1 94 ? 1.631 -2.932 -11.501 1.00 90.62 94 SER A N 1
ATOM 723 C CA . SER A 1 94 ? 2.766 -2.134 -11.978 1.00 90.62 94 SER A CA 1
ATOM 724 C C . SER A 1 94 ? 2.861 -2.265 -13.496 1.00 90.62 94 SER A C 1
ATOM 726 O O . SER A 1 94 ? 3.105 -3.358 -14.016 1.00 90.62 94 SER A O 1
ATOM 728 N N . GLY A 1 95 ? 2.599 -1.172 -14.218 1.00 87.69 95 GLY A N 1
ATOM 729 C CA . GLY A 1 95 ? 2.429 -1.207 -15.673 1.00 87.69 95 GLY A CA 1
ATOM 730 C C . GLY A 1 95 ? 1.383 -2.257 -16.101 1.00 87.69 95 GLY A C 1
ATOM 731 O O . GLY A 1 95 ? 0.280 -2.262 -15.552 1.00 87.69 95 GLY A O 1
ATOM 732 N N . PRO A 1 96 ? 1.698 -3.171 -17.043 1.00 88.81 96 PRO A N 1
ATOM 733 C CA . PRO A 1 96 ? 0.782 -4.231 -17.473 1.00 88.81 96 PRO A CA 1
ATOM 734 C C . PRO A 1 96 ? 0.747 -5.447 -16.528 1.00 88.81 96 PRO A C 1
ATOM 736 O O . PRO A 1 96 ? 0.000 -6.392 -16.774 1.00 88.81 96 PRO A O 1
ATOM 739 N N . VAL A 1 97 ? 1.576 -5.472 -15.478 1.00 91.75 97 VAL A N 1
ATOM 740 C CA . VAL A 1 97 ? 1.729 -6.636 -14.598 1.00 91.75 97 VAL A CA 1
ATOM 741 C C . VAL A 1 97 ? 0.803 -6.515 -13.394 1.00 91.75 97 VAL A C 1
ATOM 743 O O . VAL A 1 97 ? 0.827 -5.515 -12.673 1.00 91.75 97 VAL A O 1
ATOM 746 N N . VAL A 1 98 ? 0.031 -7.573 -13.142 1.00 93.50 98 VAL A N 1
ATOM 747 C CA . VAL A 1 98 ? -0.886 -7.681 -12.002 1.00 93.50 98 VAL A CA 1
ATOM 748 C C . VAL A 1 98 ? -0.539 -8.913 -11.174 1.00 93.50 98 VAL A C 1
ATOM 750 O O . VAL A 1 98 ? -0.398 -10.012 -11.706 1.00 93.50 98 VAL A O 1
ATOM 753 N N . ALA A 1 99 ? -0.441 -8.737 -9.859 1.00 90.00 99 ALA A N 1
ATOM 754 C CA . ALA A 1 99 ? -0.314 -9.815 -8.889 1.00 90.00 99 ALA A CA 1
ATOM 755 C C . ALA A 1 99 ? -1.478 -9.753 -7.897 1.00 90.00 99 ALA A C 1
ATOM 757 O O . ALA A 1 99 ? -1.746 -8.701 -7.319 1.00 90.00 99 ALA A O 1
ATOM 758 N N . VAL A 1 100 ? -2.145 -10.885 -7.675 1.00 91.38 100 VAL A N 1
ATOM 759 C CA . VAL A 1 100 ? -3.248 -11.006 -6.714 1.00 91.38 100 VAL A CA 1
ATOM 760 C C . VAL A 1 100 ? -2.866 -12.026 -5.653 1.00 91.38 100 VAL A C 1
ATOM 762 O O . VAL A 1 100 ? -2.421 -13.126 -5.975 1.00 91.38 100 VAL A O 1
ATOM 765 N N . ARG A 1 101 ? -3.028 -11.656 -4.384 1.00 86.62 101 ARG A N 1
ATOM 766 C CA . ARG A 1 101 ? -2.813 -12.528 -3.227 1.00 86.62 101 ARG A CA 1
ATOM 767 C C . ARG A 1 101 ? -4.034 -12.457 -2.326 1.00 86.62 101 ARG A C 1
ATOM 769 O O . ARG A 1 101 ? -4.538 -11.366 -2.079 1.00 86.62 101 ARG A O 1
ATOM 776 N N . THR A 1 102 ? -4.471 -13.597 -1.813 1.00 86.00 102 THR A N 1
ATOM 777 C CA . THR A 1 102 ? -5.533 -13.659 -0.807 1.00 86.00 102 THR A CA 1
ATOM 778 C C . THR A 1 102 ? -4.943 -14.196 0.483 1.00 86.00 102 THR A C 1
ATOM 780 O O . THR A 1 102 ? -4.260 -15.219 0.485 1.00 86.00 102 THR A O 1
ATOM 783 N N . TYR A 1 103 ? -5.199 -13.484 1.570 1.00 81.94 103 TYR A N 1
ATOM 784 C CA . TYR A 1 103 ? -4.789 -13.845 2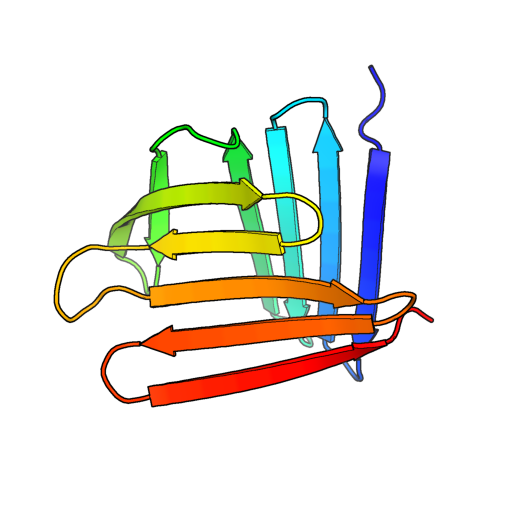.913 1.00 81.94 103 TYR A CA 1
ATOM 785 C C . TYR A 1 103 ? -6.048 -14.108 3.734 1.00 81.94 103 TYR A C 1
ATOM 787 O O . TYR A 1 103 ? -6.957 -13.282 3.736 1.00 81.94 103 TYR A O 1
ATOM 795 N N . VAL A 1 104 ? -6.106 -15.236 4.433 1.00 78.75 104 VAL A N 1
ATOM 796 C CA . VAL A 1 104 ? -7.230 -15.574 5.315 1.00 78.75 104 VAL A CA 1
ATOM 797 C C . VAL A 1 104 ? -6.780 -15.356 6.752 1.00 78.75 104 VAL A C 1
ATOM 799 O O . VAL A 1 104 ? -5.688 -15.779 7.133 1.00 78.75 104 VAL A O 1
ATOM 802 N N . LYS A 1 105 ? -7.590 -14.652 7.542 1.00 70.44 105 LYS A N 1
ATOM 803 C CA . LYS A 1 105 ? -7.342 -14.453 8.970 1.00 70.44 105 LYS A CA 1
ATOM 804 C C . LYS A 1 105 ? -7.381 -15.818 9.664 1.00 70.44 105 LYS A C 1
ATOM 806 O O . LYS A 1 105 ? -8.378 -16.527 9.534 1.00 70.44 105 LYS A O 1
ATOM 811 N N . GLN A 1 106 ? -6.293 -16.176 10.346 1.00 59.12 106 GLN A N 1
ATOM 812 C CA . GLN A 1 106 ? -6.263 -17.319 11.263 1.00 59.12 106 GLN A CA 1
ATOM 813 C C . GLN A 1 106 ? -6.895 -16.947 12.601 1.00 59.12 106 GLN A C 1
ATOM 815 O O . GLN A 1 106 ? -6.722 -15.780 13.028 1.00 59.12 106 GLN A O 1
#

InterPro domains:
  IPR012674 Calycin [G3DSA:2.40.128.20] (1-105)
  IPR012674 Calycin [SSF50814] (5-105)

Solvent-accessible surface area (backbone atoms only — not comparable to full-atom values): 5793 Å² total; per-residue (Å²): 132,77,77,40,74,76,42,66,33,47,49,89,66,32,37,41,37,35,33,40,49,89,60,36,36,37,43,34,40,35,46,75,93,48,72,51,77,48,76,49,43,60,77,42,76,48,79,40,80,53,98,90,37,82,28,55,25,40,35,43,74,54,95,58,34,38,41,37,37,36,44,65,76,77,74,22,37,39,37,36,40,38,58,57,90,62,32,38,40,38,41,38,36,43,68,94,46,76,48,78,48,77,29,47,52,120

Mean predicted aligned error: 5.78 Å

pLDDT: mean 85.3, std 9.72, range [42.75, 95.44]

Nearest PDB structures (foldseek):
  3fr4-assembly1_A  TM=8.951E-01  e=1.988E-06  Homo sapiens
  3rzy-assembly1_A  TM=8.690E-01  e=1.611E-06  Homo sapiens
  7fzt-assembly1_A  TM=8.894E-01  e=3.188E-06  Homo sapiens
  7fz5-assembly1_A  TM=8.747E-01  e=6.646E-06  Homo sapiens
  6e51-assembly1_A  TM=7.188E-01  e=1.130E-04  Homo sapiens

Secondary structure (DSSP, 8-state):
---EEEEEEEETTEEEEEEEETTEEEEEEEETTEEEEEEEETT-EEEEEETTEEEEEEEEEETTEEEEEESSGGG-EEEEEEEETTEEEEEEEETTEEEEEEEE--

Organism: NCBI:txid1979941

Foldseek 3Di:
DDFDFPDWFDDPQWIWTWTDDPQKIWIWIGHPPDIDIDIDGAPDWDWDQDPNDTWIWHWHDDPQKIWIWTHDDQQIWIWIWGDDPQKTWIWIDHHPDIDIDITGHD

Sequence (106 aa):
VADDVVAKITAGTNTIEVTKNGDDITLKSTTGDHARETKFTIGKKYTETWNGQELPALAVKEDNRLTHTIGEGEKQLKVVYEWTGNELRVTSTSGPVVAVRTYVKQ

Radius of gyration: 13.57 Å; Cα contacts (8 Å, |Δi|>4): 231; chains: 1; bounding box: 31×32×40 Å